Protein AF-A0ABD0AJ64-F1 (afdb_monomer)

Secondary structure (DSSP, 8-state):
--EETTTTEEPPP---S--S----EEE-TTSEEEEEEE-SSS-EEEEEEEEETTEEEEEEEEEESSTTEEEEEEETTTTEEEEEETTTTEEEEEE--SSS--

Nearest PDB structures (foldseek):
  3hfq-assembly2_B  TM=8.979E-01  e=1.238E-05  Lactiplantibacillus plantarum
  8qe8-assembly1_B  TM=5.304E-01  e=1.631E-02  Homo sapiens
  6rg2-assembly1_B  TM=4.668E-01  e=2.758E+00  Photorhabdus laumondii subsp. laumondii TTO1
  6rg2-assembly1_A  TM=4.717E-01  e=2.613E+00  Photorhabdus laumondii subsp. laumondii TTO1
  6t96-assembly1_A  TM=4.850E-01  e=2.911E+00  Photorhabdus laumondii subsp. laumondii TTO1

Radius of gyration: 14.69 Å; Cα contacts (8 Å, |Δi|>4): 209; chains: 1; bounding box: 36×24×42 Å

Structure (mmCIF, N/CA/C/O backbone):
data_AF-A0ABD0AJ64-F1
#
_entry.id   AF-A0ABD0AJ64-F1
#
loop_
_atom_site.group_PDB
_atom_site.id
_atom_site.type_symbol
_atom_site.label_atom_id
_atom_site.label_alt_id
_atom_site.label_comp_id
_atom_site.label_asym_id
_atom_site.label_entity_id
_atom_site.label_seq_id
_atom_site.pdbx_PDB_ins_code
_atom_site.Cartn_x
_atom_site.Cartn_y
_atom_site.Cartn_z
_atom_site.occupancy
_atom_site.B_iso_or_equiv
_atom_site.auth_seq_id
_atom_site.auth_comp_id
_atom_site.auth_asym_id
_atom_site.auth_atom_id
_atom_site.pdbx_PDB_model_num
ATOM 1 N N . MET A 1 1 ? 13.027 0.802 -12.021 1.00 86.06 1 MET A N 1
ATOM 2 C CA . MET A 1 1 ? 13.479 -0.486 -12.590 1.00 86.06 1 MET A CA 1
ATOM 3 C C . MET A 1 1 ? 12.458 -0.924 -13.614 1.00 86.06 1 MET A C 1
ATOM 5 O O . MET A 1 1 ? 11.270 -0.746 -13.392 1.00 86.06 1 MET A O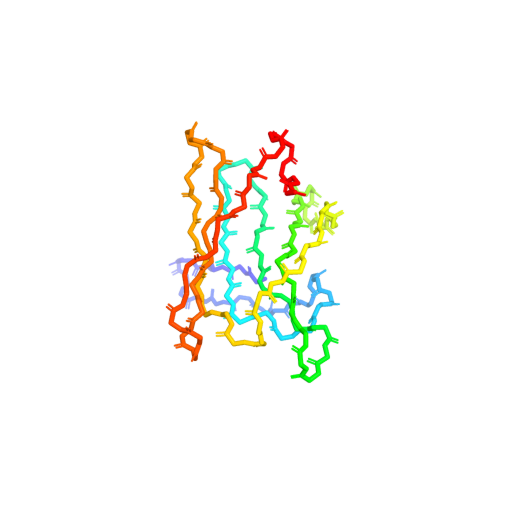 1
ATOM 9 N N . THR A 1 2 ? 12.923 -1.483 -14.714 1.00 91.19 2 THR A N 1
ATOM 10 C CA . THR A 1 2 ? 12.121 -2.030 -15.806 1.00 91.19 2 THR A CA 1
ATOM 11 C C . THR A 1 2 ? 12.593 -3.457 -16.069 1.00 91.19 2 THR A C 1
ATOM 13 O O . THR A 1 2 ? 13.782 -3.748 -15.921 1.00 91.19 2 THR A O 1
ATOM 16 N N . LEU A 1 3 ? 11.662 -4.347 -16.413 1.00 95.25 3 LEU A N 1
ATOM 17 C CA . LEU A 1 3 ? 11.953 -5.714 -16.834 1.00 95.25 3 LEU A CA 1
ATOM 18 C C . LEU A 1 3 ? 11.955 -5.766 -18.362 1.00 95.25 3 LEU A C 1
ATOM 20 O O . LEU A 1 3 ? 10.920 -5.554 -18.988 1.00 95.25 3 LEU A O 1
ATOM 24 N N . ASP A 1 4 ? 13.106 -6.074 -18.949 1.00 96.31 4 ASP A N 1
ATOM 25 C CA . ASP A 1 4 ? 13.196 -6.496 -20.343 1.00 96.31 4 ASP A CA 1
ATOM 26 C C . ASP A 1 4 ? 12.900 -7.997 -20.408 1.00 96.31 4 ASP A C 1
ATOM 28 O O . ASP A 1 4 ? 13.738 -8.832 -20.051 1.00 96.31 4 ASP A O 1
ATOM 32 N N . THR A 1 5 ? 11.687 -8.340 -20.838 1.00 97.69 5 THR A N 1
ATOM 33 C CA . THR A 1 5 ? 11.226 -9.730 -20.944 1.00 97.69 5 THR A CA 1
ATOM 34 C C . THR A 1 5 ? 11.866 -10.481 -22.107 1.00 97.69 5 THR A C 1
ATOM 36 O O . THR A 1 5 ? 11.914 -11.707 -22.070 1.00 97.69 5 THR A O 1
ATOM 39 N N . SER A 1 6 ? 12.391 -9.775 -23.112 1.00 97.81 6 SER A N 1
ATOM 40 C CA . SER A 1 6 ? 13.061 -10.394 -24.257 1.00 97.81 6 SER A CA 1
ATOM 41 C C . SER A 1 6 ? 14.477 -10.848 -23.902 1.00 97.81 6 SER A C 1
ATOM 43 O O . SER A 1 6 ? 14.895 -11.941 -24.277 1.00 97.81 6 SER A O 1
ATOM 45 N N . ALA A 1 7 ? 15.194 -10.033 -23.123 1.00 96.56 7 ALA A N 1
ATOM 46 C CA . ALA A 1 7 ? 16.554 -10.318 -22.676 1.00 96.56 7 ALA A CA 1
ATOM 47 C C . ALA A 1 7 ? 16.618 -10.983 -21.290 1.00 96.56 7 ALA A C 1
ATOM 49 O O . ALA A 1 7 ? 17.697 -11.406 -20.872 1.00 96.56 7 ALA A O 1
ATOM 50 N N . GLY A 1 8 ? 15.501 -11.042 -20.555 1.00 97.38 8 GLY A N 1
ATOM 51 C CA . GLY A 1 8 ? 15.447 -11.556 -19.184 1.00 97.38 8 GLY A CA 1
ATOM 52 C C . GLY A 1 8 ? 16.259 -10.710 -18.200 1.00 97.38 8 GLY A C 1
ATOM 53 O O . GLY A 1 8 ? 16.931 -11.254 -17.324 1.00 97.38 8 GLY A O 1
ATOM 54 N N . ARG A 1 9 ? 16.264 -9.381 -18.370 1.00 97.62 9 ARG A N 1
ATOM 55 C CA . ARG A 1 9 ? 17.126 -8.461 -17.608 1.00 97.62 9 ARG A CA 1
ATOM 56 C C . ARG A 1 9 ? 16.325 -7.401 -16.868 1.00 97.62 9 ARG A C 1
ATOM 58 O O . ARG A 1 9 ? 15.352 -6.862 -17.385 1.00 97.62 9 ARG A O 1
ATOM 65 N N . LEU A 1 10 ? 16.795 -7.065 -15.671 1.00 97.25 10 LEU A N 1
ATOM 66 C CA . LEU A 1 10 ? 16.308 -5.935 -14.887 1.00 97.25 10 LEU A CA 1
ATOM 67 C C . LEU A 1 10 ? 17.252 -4.745 -15.063 1.00 97.25 10 LEU A C 1
ATOM 69 O O . LEU A 1 10 ? 18.473 -4.903 -14.995 1.00 97.25 10 LEU A O 1
ATOM 73 N N . SER A 1 11 ? 16.697 -3.553 -15.277 1.00 95.50 11 SER A N 1
ATOM 74 C CA . SER A 1 11 ? 17.481 -2.316 -15.237 1.00 95.50 11 SER A CA 1
ATOM 75 C C . SER A 1 11 ? 17.818 -1.910 -13.793 1.00 95.50 11 SER A C 1
ATOM 77 O O . SER A 1 11 ? 17.145 -2.347 -12.855 1.00 95.50 11 SER A O 1
ATOM 79 N N . PRO A 1 12 ? 18.842 -1.065 -13.573 1.00 94.94 12 PRO A N 1
ATOM 80 C CA . PRO A 1 12 ? 19.148 -0.548 -12.244 1.00 94.94 12 PRO A CA 1
ATOM 81 C C . PRO A 1 12 ? 17.933 0.095 -11.555 1.00 94.94 12 PRO A C 1
ATOM 83 O O . PRO A 1 12 ? 17.077 0.728 -12.182 1.00 94.94 12 PRO A O 1
ATOM 86 N N . THR A 1 13 ? 17.855 -0.064 -10.236 1.00 91.81 13 THR A N 1
ATOM 87 C CA . THR A 1 13 ? 16.832 0.577 -9.405 1.00 91.81 13 THR A CA 1
ATOM 88 C C . THR A 1 13 ? 17.216 2.014 -9.068 1.00 91.81 13 THR A C 1
ATOM 90 O O . THR A 1 13 ? 18.392 2.330 -8.897 1.00 91.81 13 THR A O 1
ATOM 93 N N . ARG A 1 14 ? 16.205 2.864 -8.891 1.00 90.94 14 ARG A N 1
ATOM 94 C CA . ARG A 1 14 ? 16.320 4.230 -8.375 1.00 90.94 14 ARG A CA 1
ATOM 95 C C . ARG A 1 14 ? 15.332 4.397 -7.224 1.00 90.94 14 ARG A C 1
ATOM 97 O O . ARG A 1 14 ? 14.285 3.755 -7.217 1.00 90.94 14 ARG A O 1
ATOM 104 N N . LEU A 1 15 ? 15.682 5.245 -6.262 1.00 91.38 15 LEU A N 1
ATOM 105 C CA . LEU A 1 15 ? 14.769 5.668 -5.207 1.00 91.38 15 LEU A CA 1
ATOM 106 C C . LEU A 1 15 ? 13.724 6.635 -5.784 1.00 91.38 15 LEU A C 1
ATOM 108 O O . LEU A 1 15 ? 14.091 7.722 -6.223 1.00 91.38 15 LEU A O 1
ATOM 112 N N . GLU A 1 16 ? 12.450 6.239 -5.761 1.00 91.31 16 GLU A N 1
ATOM 113 C CA . GLU A 1 16 ? 11.327 7.092 -6.191 1.00 91.31 16 GLU A CA 1
ATOM 114 C C . GLU A 1 16 ? 10.621 7.758 -5.005 1.00 91.31 16 GLU A C 1
ATOM 116 O O . GLU A 1 16 ? 10.333 8.950 -5.042 1.00 91.31 16 GLU A O 1
ATOM 121 N N . ILE A 1 17 ? 10.391 7.004 -3.924 1.00 93.94 17 ILE A N 1
ATOM 122 C CA . ILE A 1 17 ? 9.695 7.487 -2.728 1.00 93.94 17 ILE A CA 1
ATOM 123 C C . ILE A 1 17 ? 10.600 7.281 -1.504 1.00 93.94 17 ILE A C 1
ATOM 125 O O . ILE A 1 17 ? 10.865 6.134 -1.134 1.00 93.94 17 ILE A O 1
ATOM 129 N N . PRO A 1 18 ? 11.085 8.352 -0.851 1.00 92.81 18 PRO A N 1
ATOM 130 C CA . PRO A 1 18 ? 11.945 8.244 0.323 1.00 92.81 18 PRO A CA 1
ATOM 131 C C . PRO A 1 18 ? 11.122 7.997 1.601 1.00 92.81 18 PRO A C 1
ATOM 133 O O . PRO A 1 18 ? 10.973 8.891 2.429 1.00 92.81 18 PRO A O 1
ATOM 136 N N . ILE A 1 19 ? 10.593 6.780 1.769 1.00 91.62 19 ILE A N 1
ATOM 137 C CA . ILE A 1 19 ? 9.889 6.348 2.992 1.00 91.62 19 ILE A CA 1
ATOM 138 C C . ILE A 1 19 ? 10.661 5.300 3.790 1.00 91.62 19 ILE A C 1
ATOM 140 O O . ILE A 1 19 ? 11.499 4.554 3.280 1.00 91.62 19 ILE A O 1
ATOM 144 N N . GLN A 1 20 ? 10.347 5.236 5.078 1.00 87.81 20 GLN A N 1
ATOM 145 C CA . GLN A 1 20 ? 10.951 4.317 6.030 1.00 87.81 20 GLN A CA 1
ATOM 146 C C . GLN A 1 20 ? 10.327 2.918 5.923 1.00 87.81 20 GLN A C 1
ATOM 148 O O . GLN A 1 20 ? 9.150 2.719 6.223 1.00 87.81 20 GLN A O 1
ATOM 153 N N . LYS A 1 21 ? 11.164 1.940 5.547 1.00 85.12 21 LYS A N 1
ATOM 154 C CA . LYS A 1 21 ? 10.881 0.492 5.571 1.00 85.12 21 LYS A CA 1
ATOM 155 C C . LYS A 1 21 ? 9.487 0.117 5.031 1.00 85.12 21 LYS A C 1
ATOM 157 O O . LYS A 1 21 ? 8.667 -0.372 5.806 1.00 85.12 21 LYS A O 1
ATOM 162 N N . PRO A 1 22 ? 9.216 0.287 3.726 1.00 84.44 22 PRO A N 1
ATOM 163 C CA . PRO A 1 22 ? 7.991 -0.230 3.129 1.00 84.44 22 PRO A CA 1
ATOM 164 C C . PRO A 1 22 ? 8.005 -1.763 3.127 1.00 84.44 22 PRO A C 1
ATOM 166 O O . PRO A 1 22 ? 8.701 -2.381 2.325 1.00 84.44 22 PRO A O 1
ATOM 169 N N . ILE A 1 23 ? 7.285 -2.376 4.073 1.00 83.12 23 ILE A N 1
ATOM 170 C CA . ILE A 1 23 ? 7.272 -3.840 4.270 1.00 83.12 23 ILE A CA 1
ATOM 171 C C . ILE A 1 23 ? 6.344 -4.524 3.261 1.00 83.12 23 ILE A C 1
ATOM 173 O O . ILE A 1 23 ? 6.637 -5.620 2.790 1.00 83.12 23 ILE A O 1
ATOM 177 N N . PHE A 1 24 ? 5.233 -3.872 2.920 1.00 91.25 24 PHE A N 1
ATOM 178 C CA . PHE A 1 24 ? 4.256 -4.377 1.967 1.00 91.25 24 PHE A CA 1
ATOM 179 C C . PHE A 1 24 ? 3.619 -3.218 1.212 1.00 91.25 24 PHE A C 1
ATOM 181 O O . PHE A 1 24 ? 3.431 -2.138 1.778 1.00 91.25 24 PHE A O 1
ATOM 188 N N . MET A 1 25 ? 3.271 -3.460 -0.048 1.00 93.56 25 MET A N 1
ATOM 189 C CA . MET A 1 25 ? 2.625 -2.477 -0.902 1.00 93.56 25 MET A CA 1
ATOM 190 C C . MET A 1 25 ? 1.649 -3.145 -1.869 1.00 93.56 25 MET A C 1
ATOM 192 O O . MET A 1 25 ? 1.833 -4.303 -2.241 1.00 93.56 25 MET A O 1
ATOM 196 N N . THR A 1 26 ? 0.624 -2.409 -2.276 1.00 95.44 26 THR A N 1
ATOM 197 C CA . THR A 1 26 ? -0.358 -2.840 -3.272 1.00 95.44 26 THR A CA 1
ATOM 198 C C . THR A 1 26 ? -0.805 -1.646 -4.113 1.00 95.44 26 THR A C 1
ATOM 200 O O . THR A 1 26 ? -0.749 -0.506 -3.652 1.00 95.44 26 THR A O 1
ATOM 203 N N . PHE A 1 27 ? -1.231 -1.905 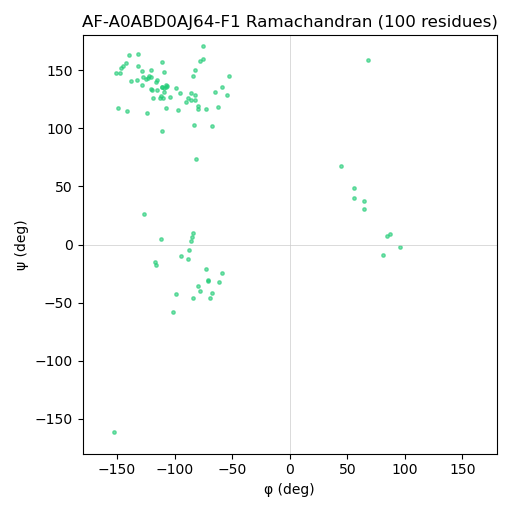-5.346 1.00 94.88 27 PHE A N 1
ATOM 204 C CA . PHE A 1 27 ? -1.749 -0.892 -6.260 1.00 94.88 27 PHE A CA 1
ATOM 205 C C . PHE A 1 27 ? -3.247 -1.097 -6.470 1.00 94.88 27 PHE A C 1
ATOM 207 O O . PHE A 1 27 ? -3.685 -2.223 -6.696 1.00 94.88 27 PHE A O 1
ATOM 214 N N . ALA A 1 28 ? -4.009 -0.007 -6.436 1.00 94.44 28 ALA A N 1
ATOM 215 C CA . ALA A 1 28 ? -5.352 0.027 -7.003 1.00 94.44 28 ALA A CA 1
ATOM 216 C C . ALA A 1 28 ? -5.283 0.163 -8.534 1.00 94.44 28 ALA A C 1
ATOM 218 O O . ALA A 1 28 ? -4.305 0.683 -9.082 1.00 94.44 28 ALA A O 1
ATOM 219 N N . ASN A 1 29 ? -6.349 -0.233 -9.232 1.00 91.62 29 ASN A N 1
ATOM 220 C CA . ASN A 1 29 ? -6.446 -0.159 -10.695 1.00 91.62 29 ASN A CA 1
ATOM 221 C C . ASN A 1 29 ? -6.278 1.263 -11.255 1.00 91.62 29 ASN A C 1
ATOM 223 O O . ASN A 1 29 ? -5.879 1.434 -12.405 1.00 91.62 29 ASN A O 1
ATOM 227 N N . ASN A 1 30 ? -6.565 2.291 -10.453 1.00 89.44 30 ASN A N 1
ATOM 228 C CA . ASN A 1 30 ? -6.396 3.699 -10.819 1.00 89.44 30 ASN A CA 1
ATOM 229 C C . ASN A 1 30 ? -4.961 4.233 -10.607 1.00 89.44 30 ASN A C 1
ATOM 231 O O . ASN A 1 30 ? -4.748 5.441 -10.696 1.00 89.44 30 ASN A O 1
ATOM 235 N N . GLY A 1 31 ? -3.987 3.360 -10.323 1.00 91.88 31 GLY A N 1
ATOM 236 C CA . GLY A 1 31 ? -2.571 3.721 -10.185 1.00 91.88 31 GLY A CA 1
ATOM 237 C C . GLY A 1 31 ? -2.170 4.233 -8.800 1.00 91.88 31 GLY A C 1
A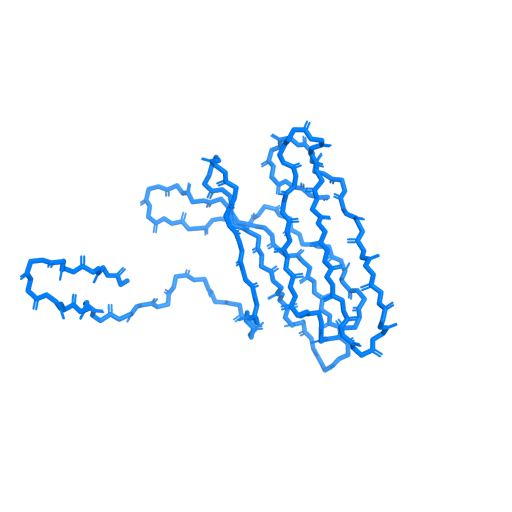TOM 238 O O . GLY A 1 31 ? -1.040 4.686 -8.615 1.00 91.88 31 GLY A O 1
ATOM 239 N N . ILE A 1 32 ? -3.066 4.162 -7.814 1.00 96.44 32 ILE A N 1
ATOM 240 C CA . ILE A 1 32 ? -2.772 4.586 -6.443 1.00 96.44 32 ILE A CA 1
ATOM 241 C C . ILE A 1 32 ? -2.036 3.466 -5.710 1.00 96.44 32 ILE A C 1
ATOM 243 O O . ILE A 1 32 ? -2.513 2.335 -5.620 1.00 96.44 32 ILE A O 1
ATOM 247 N N . LEU A 1 33 ? -0.862 3.800 -5.182 1.00 96.88 33 LEU A N 1
ATOM 248 C CA . LEU A 1 33 ? -0.028 2.935 -4.362 1.00 96.88 33 LEU A CA 1
ATOM 249 C C . LEU A 1 33 ? -0.430 3.083 -2.898 1.00 96.88 33 LEU A C 1
ATOM 251 O O . LEU A 1 33 ? -0.358 4.182 -2.357 1.00 96.88 33 LEU A O 1
ATOM 255 N N . TYR A 1 34 ? -0.744 1.977 -2.238 1.00 96.94 34 TYR A N 1
ATOM 256 C CA . TYR A 1 34 ? -0.885 1.904 -0.787 1.00 96.94 34 TYR A CA 1
ATOM 257 C C . TYR A 1 34 ? 0.277 1.106 -0.216 1.00 96.94 34 TYR A C 1
ATOM 259 O O . TYR A 1 34 ? 0.588 0.015 -0.694 1.00 96.94 34 TYR A O 1
ATOM 267 N N . THR A 1 35 ? 0.923 1.635 0.816 1.00 95.69 35 THR A N 1
ATOM 268 C CA . THR A 1 35 ? 2.062 0.985 1.466 1.00 95.69 35 THR A CA 1
ATOM 269 C C . THR A 1 35 ? 2.018 1.191 2.967 1.00 95.69 35 THR A C 1
ATOM 271 O O . THR A 1 35 ? 1.443 2.149 3.477 1.00 95.69 35 THR A O 1
ATOM 274 N N . ILE A 1 36 ? 2.675 0.285 3.677 1.00 93.06 36 ILE A N 1
ATOM 275 C CA . ILE A 1 36 ? 2.935 0.423 5.105 1.00 93.06 36 ILE A CA 1
ATOM 276 C C . ILE A 1 36 ? 4.218 1.235 5.260 1.00 93.06 36 ILE A C 1
ATOM 278 O O . ILE A 1 36 ? 5.221 0.923 4.624 1.00 93.06 36 ILE A O 1
ATOM 282 N N . GLU A 1 37 ? 4.197 2.265 6.092 1.00 92.06 37 GLU A N 1
ATOM 283 C CA . GLU A 1 37 ? 5.344 3.110 6.406 1.00 92.06 37 GLU A CA 1
ATOM 284 C C . GLU A 1 37 ? 5.642 3.017 7.899 1.00 92.06 37 GLU A C 1
ATOM 286 O O . GLU A 1 37 ? 4.772 3.254 8.736 1.00 92.06 37 GLU A O 1
ATOM 291 N N . LYS A 1 38 ? 6.882 2.678 8.252 1.00 89.44 38 LYS A N 1
ATOM 292 C CA . LYS A 1 38 ? 7.318 2.719 9.648 1.00 89.44 38 LYS A CA 1
ATOM 293 C C . LYS A 1 38 ? 7.649 4.164 10.018 1.00 89.44 38 LYS A C 1
ATOM 295 O O . LYS A 1 38 ? 8.553 4.735 9.428 1.00 89.44 38 LYS A O 1
ATOM 300 N N . LEU A 1 39 ? 6.961 4.751 10.993 1.00 87.44 39 LEU A N 1
ATOM 301 C CA . LEU A 1 39 ? 7.212 6.139 11.399 1.00 87.44 39 LEU A CA 1
ATOM 302 C C . LEU A 1 39 ? 8.369 6.224 12.401 1.00 87.44 39 LEU A C 1
ATOM 304 O O . LEU A 1 39 ? 9.286 7.025 12.237 1.00 87.44 39 LEU A O 1
ATOM 308 N N . ASP A 1 40 ? 8.358 5.348 13.404 1.00 88.31 40 ASP A N 1
ATOM 309 C CA . ASP A 1 40 ? 9.415 5.201 14.406 1.00 88.31 40 ASP A CA 1
ATOM 310 C C . ASP A 1 40 ? 9.438 3.758 14.946 1.00 88.31 40 ASP A C 1
ATOM 312 O O . ASP A 1 40 ? 8.963 2.845 14.275 1.00 88.31 40 ASP A O 1
ATOM 316 N N . GLN A 1 41 ? 10.046 3.500 16.109 1.00 84.44 41 GLN A N 1
ATOM 317 C CA . GLN A 1 41 ? 10.151 2.148 16.669 1.00 84.44 41 GLN A CA 1
ATOM 318 C C . GLN A 1 41 ? 8.797 1.492 16.975 1.00 84.44 41 GLN A C 1
ATOM 320 O O . GLN A 1 41 ? 8.690 0.278 16.759 1.00 84.44 41 GLN A O 1
ATOM 325 N N 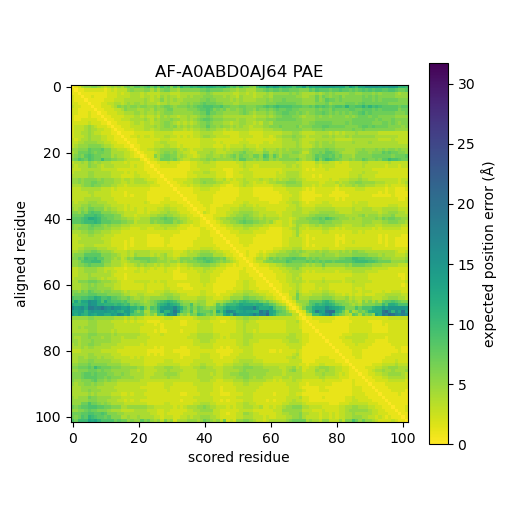. ASP A 1 42 ? 7.795 2.285 17.359 1.00 85.06 42 ASP A N 1
ATOM 326 C CA . ASP A 1 42 ? 6.516 1.842 17.920 1.00 85.06 42 ASP A CA 1
ATOM 327 C C . ASP A 1 42 ? 5.305 2.220 17.050 1.00 85.06 42 ASP A C 1
ATOM 329 O O . ASP A 1 42 ? 4.244 1.601 17.167 1.00 85.06 42 ASP A O 1
ATOM 333 N N . HIS A 1 43 ? 5.477 3.137 16.093 1.00 86.25 43 HIS A N 1
ATOM 334 C CA . HIS A 1 43 ? 4.406 3.605 15.216 1.00 86.25 43 HIS A CA 1
ATOM 335 C C . HIS A 1 43 ? 4.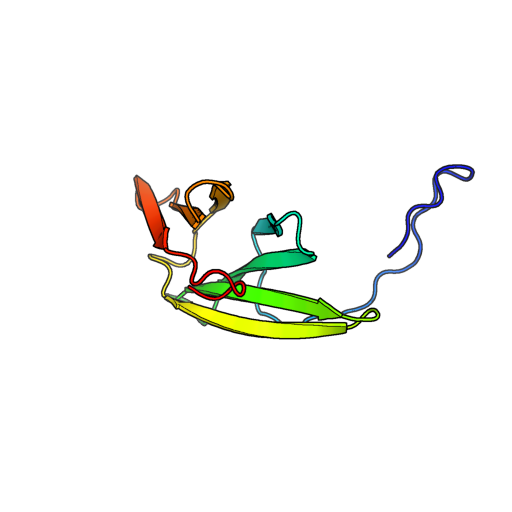621 3.252 13.740 1.00 86.25 43 HIS A C 1
ATOM 337 O O . HIS A 1 43 ? 5.725 3.330 13.190 1.00 86.25 43 HIS A O 1
ATOM 343 N N . ALA A 1 44 ? 3.523 2.903 13.072 1.00 91.06 44 ALA A N 1
ATOM 344 C CA . ALA A 1 44 ? 3.442 2.773 11.625 1.00 91.06 44 ALA A CA 1
ATOM 345 C C . ALA A 1 44 ? 2.213 3.512 11.094 1.00 91.06 44 ALA A C 1
ATOM 347 O O . ALA A 1 44 ? 1.291 3.849 11.841 1.00 91.06 44 ALA A O 1
ATOM 348 N N . ALA A 1 45 ? 2.211 3.745 9.790 1.00 93.25 45 ALA A N 1
ATOM 349 C CA . ALA A 1 45 ? 1.094 4.300 9.057 1.00 93.25 45 ALA A CA 1
ATOM 350 C C . ALA A 1 45 ? 0.806 3.476 7.806 1.00 93.25 45 ALA A C 1
ATOM 352 O O . ALA A 1 45 ? 1.697 2.838 7.243 1.00 93.25 45 ALA A O 1
ATOM 353 N N . ILE A 1 46 ? -0.443 3.518 7.360 1.00 95.25 46 ILE A N 1
ATOM 354 C CA . ILE A 1 46 ? -0.770 3.222 5.974 1.00 95.25 46 ILE A CA 1
ATOM 355 C C . ILE A 1 46 ? -0.702 4.544 5.225 1.00 95.25 46 ILE A C 1
ATOM 357 O O . ILE A 1 46 ? -1.386 5.500 5.589 1.00 95.25 46 ILE A O 1
ATOM 361 N N . THR A 1 47 ? 0.134 4.600 4.199 1.00 96.25 47 THR A N 1
ATOM 362 C CA . THR A 1 47 ? 0.373 5.802 3.404 1.00 96.25 47 THR A CA 1
ATOM 363 C C . THR A 1 47 ? 0.020 5.510 1.952 1.00 96.25 47 THR A C 1
ATOM 365 O O . THR A 1 47 ? 0.420 4.473 1.415 1.00 96.25 47 THR A O 1
ATOM 368 N N . SER A 1 48 ? -0.719 6.419 1.315 1.00 97.56 48 SER A N 1
ATOM 369 C CA . SER A 1 48 ? -1.069 6.319 -0.100 1.00 97.56 48 SER A CA 1
ATOM 370 C C . SER A 1 48 ? -0.335 7.351 -0.954 1.00 97.56 48 SER A C 1
ATOM 372 O O . SER A 1 48 ? -0.007 8.455 -0.506 1.00 97.56 48 SER A O 1
ATOM 374 N N . PHE A 1 49 ? -0.058 6.981 -2.201 1.00 97.56 49 PHE A N 1
ATOM 375 C CA . PHE A 1 49 ? 0.618 7.815 -3.186 1.00 97.56 49 PHE A CA 1
ATOM 376 C C . PHE A 1 49 ? -0.055 7.685 -4.549 1.00 97.56 49 PHE A C 1
ATOM 378 O O . PHE A 1 49 ? -0.404 6.583 -4.966 1.00 97.56 49 PHE A O 1
ATOM 385 N N . LYS A 1 50 ? -0.180 8.795 -5.273 1.00 96.44 50 LYS A N 1
ATOM 386 C CA . LYS A 1 50 ? -0.627 8.810 -6.666 1.00 96.44 50 LYS A CA 1
ATOM 387 C C . LYS A 1 50 ? 0.572 8.808 -7.598 1.00 96.44 50 LYS A C 1
ATOM 389 O O . LYS A 1 50 ? 1.463 9.636 -7.413 1.00 96.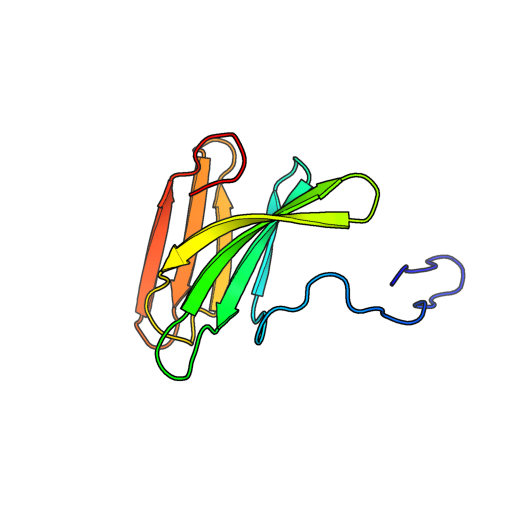44 50 LYS A O 1
ATOM 394 N N . GLU A 1 51 ? 0.578 7.917 -8.579 1.00 92.38 51 GLU A N 1
ATOM 395 C CA . GLU A 1 51 ? 1.528 7.960 -9.690 1.00 92.38 51 GLU A CA 1
ATOM 396 C C . GLU A 1 51 ? 0.994 8.883 -10.793 1.00 92.38 51 GLU A C 1
ATOM 398 O O . GLU A 1 51 ? -0.131 8.714 -11.261 1.00 92.38 51 GLU A O 1
ATOM 403 N N . GLU A 1 52 ? 1.786 9.881 -11.181 1.00 89.44 52 GLU A N 1
ATOM 404 C CA . GLU A 1 52 ? 1.512 10.749 -12.325 1.00 89.44 52 GLU A CA 1
ATOM 405 C C . GLU A 1 52 ? 2.818 11.050 -13.073 1.00 89.44 52 GLU A C 1
ATOM 407 O O . GLU A 1 52 ? 3.721 11.708 -12.552 1.00 89.44 52 GLU A O 1
ATOM 412 N N . GLY A 1 53 ? 2.922 10.583 -14.320 1.00 85.75 53 GLY A N 1
ATOM 413 C CA . GLY A 1 53 ? 4.029 10.940 -15.212 1.00 85.75 53 GLY A CA 1
ATOM 414 C C . GLY A 1 53 ? 5.407 10.457 -14.744 1.00 85.75 53 GLY A C 1
ATOM 415 O O . GLY A 1 53 ? 6.408 11.111 -15.027 1.00 85.75 53 GLY A O 1
ATOM 416 N N . GLY A 1 54 ? 5.473 9.334 -14.028 1.00 83.62 54 GLY A N 1
ATOM 417 C CA . GLY A 1 54 ? 6.697 8.767 -13.464 1.00 83.62 54 GLY A CA 1
ATOM 418 C C . GLY A 1 54 ? 7.062 9.304 -12.080 1.00 83.62 54 GLY A C 1
ATOM 419 O O . GLY A 1 54 ? 8.156 9.019 -11.593 1.00 83.62 54 GLY A O 1
ATOM 420 N N . HIS A 1 55 ? 6.178 10.074 -11.442 1.00 89.56 55 HIS A N 1
ATOM 421 C CA . HIS A 1 55 ? 6.397 10.650 -10.119 1.00 89.56 55 HIS A CA 1
ATOM 422 C C . HIS A 1 55 ? 5.278 10.276 -9.152 1.00 89.56 55 HIS A C 1
ATOM 424 O O . HIS A 1 55 ? 4.108 10.232 -9.519 1.00 89.56 55 HIS A O 1
ATOM 430 N N . PHE A 1 56 ? 5.647 10.038 -7.894 1.00 94.62 56 PHE A N 1
ATOM 431 C CA . PHE A 1 56 ? 4.703 9.706 -6.835 1.00 94.62 56 PHE A CA 1
ATOM 432 C C . PHE A 1 56 ? 4.471 10.898 -5.912 1.00 94.62 56 PHE A C 1
ATOM 434 O O . PHE A 1 56 ? 5.414 11.439 -5.333 1.00 94.62 56 PHE A O 1
ATOM 441 N N . THR A 1 57 ? 3.204 11.253 -5.719 1.00 95.50 57 THR A N 1
ATOM 442 C CA . THR A 1 57 ? 2.779 12.302 -4.785 1.00 95.50 57 THR A CA 1
ATOM 443 C C . THR A 1 57 ? 2.007 11.675 -3.632 1.00 95.50 57 THR A C 1
ATOM 445 O O . THR A 1 57 ? 1.070 10.916 -3.865 1.00 95.50 57 THR A O 1
ATOM 448 N N . ARG A 1 58 ? 2.392 11.965 -2.382 1.00 96.94 58 ARG A N 1
ATOM 449 C CA . ARG A 1 58 ? 1.683 11.463 -1.190 1.00 96.94 58 ARG A CA 1
ATOM 450 C C . ARG A 1 58 ? 0.268 12.048 -1.136 1.00 96.94 58 ARG A C 1
ATOM 452 O O . ARG A 1 58 ? 0.120 13.260 -1.252 1.00 96.94 58 ARG A O 1
ATOM 459 N N . LEU A 1 59 ? -0.736 11.197 -0.924 1.00 97.12 59 LEU A N 1
ATOM 460 C CA . LEU A 1 59 ? -2.144 11.589 -0.802 1.00 97.12 59 LEU A CA 1
ATOM 461 C C . LEU A 1 59 ? -2.594 11.621 0.661 1.00 97.12 59 LEU A C 1
ATOM 463 O O . LEU A 1 59 ? -3.001 12.668 1.156 1.00 97.12 59 LEU A O 1
ATOM 467 N N . SER A 1 60 ? -2.479 10.497 1.369 1.00 96.50 60 SER A N 1
ATOM 468 C CA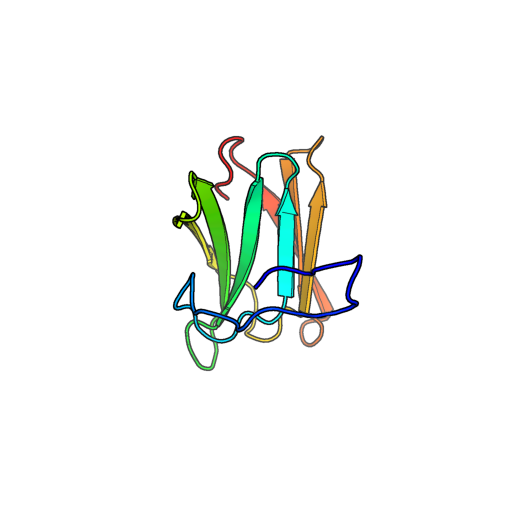 . SER A 1 60 ? -2.840 10.397 2.785 1.00 96.50 60 SER A CA 1
ATOM 469 C C . SER A 1 60 ? -1.845 9.544 3.572 1.00 96.50 60 SER A C 1
ATOM 471 O O . SER A 1 60 ? -1.025 8.816 3.009 1.00 96.50 60 SER A O 1
ATOM 473 N N . SER A 1 61 ? -1.890 9.673 4.898 1.00 95.62 61 SER A N 1
ATOM 474 C CA . SER A 1 61 ? -1.154 8.826 5.835 1.00 95.62 61 SER A CA 1
ATOM 475 C C . SER A 1 61 ? -1.961 8.710 7.122 1.00 95.62 61 SER A C 1
ATOM 477 O O . SER A 1 61 ? -2.236 9.717 7.775 1.00 95.62 61 SER A O 1
ATOM 479 N N . VAL A 1 62 ? -2.378 7.494 7.462 1.00 95.19 62 VAL A N 1
ATOM 480 C CA . VAL A 1 62 ? -3.218 7.207 8.632 1.00 95.19 62 VAL A CA 1
ATOM 481 C C . VAL A 1 62 ? -2.520 6.207 9.533 1.00 95.19 62 VAL A C 1
ATOM 483 O O . VAL A 1 62 ? -1.825 5.311 9.057 1.00 95.19 62 VAL A O 1
ATOM 486 N N . SER A 1 63 ? -2.692 6.345 10.846 1.00 92.06 63 SER A N 1
ATOM 487 C CA . SER A 1 63 ? -2.040 5.453 11.805 1.00 92.06 63 SER A CA 1
ATOM 488 C C . SER A 1 63 ? -2.443 3.992 11.574 1.00 92.06 63 SER A C 1
ATOM 490 O O . SER A 1 63 ? -3.616 3.666 11.372 1.00 92.06 63 SER A O 1
ATOM 492 N N . ALA A 1 64 ? -1.451 3.106 11.608 1.00 89.50 64 ALA A N 1
ATOM 493 C CA . ALA A 1 64 ? -1.628 1.666 11.567 1.00 89.50 64 ALA A CA 1
ATOM 494 C C . ALA A 1 64 ? -1.333 1.073 12.955 1.00 89.50 64 ALA A C 1
ATOM 496 O O . ALA A 1 64 ? -0.339 1.455 13.582 1.00 89.50 64 ALA A O 1
ATOM 497 N N . PRO A 1 65 ? -2.149 0.123 13.445 1.00 83.12 65 PRO A N 1
ATOM 498 C CA . PRO A 1 65 ? -1.861 -0.563 14.697 1.00 83.12 65 PRO A CA 1
ATOM 499 C C . PRO A 1 65 ? -0.550 -1.351 14.608 1.00 83.12 65 PRO A C 1
ATOM 501 O O . PRO A 1 65 ? -0.438 -2.288 13.816 1.00 83.12 65 PRO A O 1
ATOM 504 N N . GLY A 1 66 ? 0.424 -0.987 15.444 1.00 78.19 66 GLY A N 1
ATOM 505 C CA . GLY A 1 66 ? 1.713 -1.667 15.578 1.00 78.19 66 GLY A CA 1
ATOM 506 C C . GLY A 1 66 ? 2.645 -1.546 14.362 1.00 78.19 66 GLY A C 1
ATOM 507 O O . GLY A 1 66 ? 2.237 -1.320 13.225 1.00 78.19 66 GLY A O 1
ATOM 508 N N . THR A 1 67 ? 3.945 -1.759 14.582 1.00 75.00 67 THR A N 1
ATOM 509 C CA . THR A 1 67 ? 4.984 -1.567 13.544 1.00 75.00 67 THR A CA 1
ATOM 510 C C . THR A 1 67 ? 5.214 -2.750 12.611 1.00 75.00 67 THR A C 1
ATOM 512 O O . THR A 1 67 ? 6.139 -2.738 11.801 1.00 75.00 67 THR A O 1
ATOM 515 N N . THR A 1 68 ? 4.386 -3.782 12.731 1.00 70.81 68 THR A N 1
ATOM 516 C CA . THR A 1 68 ? 4.557 -5.091 12.079 1.00 70.81 68 THR A CA 1
ATOM 517 C C . THR A 1 68 ? 3.322 -5.513 11.295 1.00 70.81 68 THR A C 1
ATOM 519 O O . THR A 1 68 ? 3.075 -6.699 11.071 1.00 70.81 68 THR A O 1
ATOM 522 N N . THR A 1 69 ? 2.549 -4.523 10.842 1.00 67.38 69 THR A N 1
ATOM 523 C CA . THR A 1 69 ? 1.556 -4.740 9.791 1.00 67.38 69 THR A CA 1
ATOM 524 C C . THR A 1 69 ? 2.271 -5.363 8.590 1.00 67.38 69 THR A C 1
ATOM 526 O O . THR A 1 69 ? 3.328 -4.887 8.173 1.00 67.38 69 THR A O 1
ATOM 529 N N . ALA A 1 70 ? 1.739 -6.475 8.090 1.00 77.94 70 ALA A N 1
ATOM 530 C CA . ALA A 1 70 ? 2.465 -7.378 7.199 1.00 77.94 70 ALA A CA 1
ATOM 531 C C . ALA A 1 70 ? 1.850 -7.473 5.800 1.00 77.94 70 ALA A C 1
ATOM 533 O O . ALA A 1 70 ? 2.515 -7.939 4.879 1.00 77.94 70 ALA A O 1
ATOM 534 N N . TYR A 1 71 ? 0.591 -7.063 5.637 1.00 92.31 71 TYR A N 1
ATOM 535 C CA . TYR A 1 71 ? -0.140 -7.252 4.390 1.00 92.31 71 TYR A CA 1
ATOM 536 C C . TYR A 1 71 ? -1.192 -6.167 4.177 1.00 92.31 71 TYR A C 1
ATOM 538 O O . TYR A 1 71 ? -1.789 -5.693 5.147 1.00 92.31 71 TYR A O 1
ATOM 546 N N . LEU A 1 72 ? -1.430 -5.824 2.909 1.00 95.06 72 LEU A N 1
ATOM 547 C CA . LEU A 1 72 ? -2.501 -4.933 2.469 1.00 95.06 72 LEU A CA 1
ATOM 548 C C . LEU A 1 72 ? -3.324 -5.596 1.360 1.00 95.06 72 LEU A C 1
ATOM 550 O O . LEU A 1 72 ? -2.760 -6.185 0.440 1.00 95.06 72 LEU A O 1
ATOM 554 N N . ALA A 1 73 ? -4.647 -5.461 1.431 1.00 95.81 73 ALA A N 1
ATOM 555 C CA . ALA A 1 73 ? -5.583 -5.883 0.389 1.00 95.81 73 ALA A CA 1
ATOM 556 C C . ALA A 1 73 ? -6.596 -4.773 0.113 1.00 95.81 73 ALA A C 1
ATOM 558 O O . ALA A 1 73 ? -7.058 -4.128 1.051 1.00 95.81 73 ALA A O 1
ATOM 559 N N . ILE A 1 74 ? -6.960 -4.574 -1.152 1.00 96.94 74 ILE A N 1
ATOM 560 C CA . ILE A 1 74 ? -7.932 -3.557 -1.566 1.00 96.94 74 ILE A CA 1
ATOM 561 C C . ILE A 1 74 ? -9.203 -4.253 -2.051 1.00 96.94 74 ILE A C 1
ATOM 563 O O . ILE A 1 74 ? -9.136 -5.214 -2.817 1.00 96.94 74 ILE A O 1
ATOM 567 N N . ASP A 1 75 ? -10.349 -3.736 -1.627 1.00 96.81 75 ASP A N 1
ATOM 568 C CA . ASP A 1 75 ? -11.649 -3.981 -2.237 1.00 96.81 75 ASP A CA 1
ATOM 569 C C . ASP A 1 75 ? -12.115 -2.679 -2.893 1.00 96.81 75 ASP A C 1
ATOM 571 O O . ASP A 1 75 ? -12.612 -1.761 -2.236 1.00 96.81 75 ASP A O 1
ATOM 575 N N . GLU A 1 76 ? -11.893 -2.577 -4.202 1.00 94.19 76 GLU A N 1
ATOM 576 C CA . GLU A 1 76 ? -12.197 -1.361 -4.957 1.00 94.19 76 GLU A CA 1
ATOM 577 C C . GLU A 1 76 ? -13.701 -1.131 -5.116 1.00 94.19 76 GLU A C 1
ATOM 579 O O . GLU A 1 76 ? -14.141 0.014 -5.145 1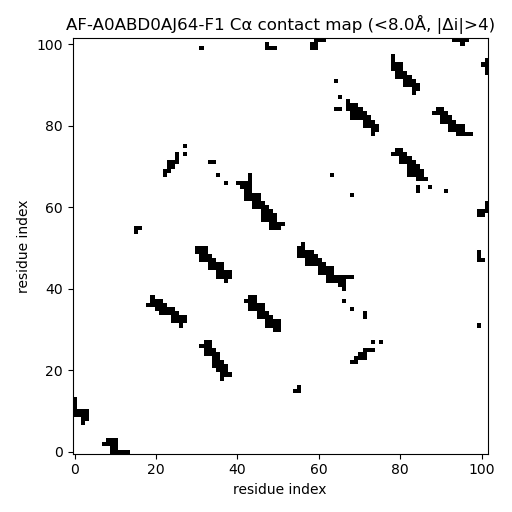.00 94.19 76 GLU A O 1
ATOM 584 N N . GLU A 1 77 ? -14.513 -2.185 -5.183 1.00 95.56 77 GLU A N 1
ATOM 585 C CA . GLU A 1 77 ? -15.965 -2.035 -5.321 1.00 95.56 77 GLU A CA 1
ATOM 586 C C . GLU A 1 77 ? -16.560 -1.419 -4.052 1.00 95.56 77 GLU A C 1
ATOM 588 O O . GLU A 1 77 ? -17.391 -0.513 -4.119 1.00 95.56 77 GLU A O 1
ATOM 593 N N . ARG A 1 78 ? -16.091 -1.870 -2.883 1.00 97.19 78 ARG A N 1
ATOM 594 C CA . ARG A 1 78 ? -16.551 -1.372 -1.579 1.00 97.19 78 ARG A CA 1
ATOM 595 C C . ARG A 1 78 ? -15.782 -0.148 -1.090 1.00 97.19 78 ARG A C 1
ATOM 597 O O . ARG A 1 78 ? -16.151 0.415 -0.061 1.00 97.19 78 ARG A O 1
ATOM 604 N N . GLN A 1 79 ? -14.741 0.270 -1.813 1.00 96.75 79 GLN A N 1
ATOM 605 C CA . GLN A 1 79 ? -13.837 1.349 -1.413 1.00 96.75 79 GLN A CA 1
ATOM 606 C C . GLN A 1 79 ? -13.220 1.087 -0.031 1.00 96.75 79 GLN A C 1
ATOM 608 O O . GLN A 1 79 ? -13.223 1.953 0.838 1.00 96.75 79 GLN A O 1
ATOM 613 N N . LEU A 1 80 ? -12.698 -0.122 0.183 1.00 97.50 80 LEU A N 1
ATOM 614 C CA . LEU A 1 80 ? -12.071 -0.522 1.442 1.00 97.50 80 LEU A CA 1
ATOM 615 C C . LEU A 1 80 ? -10.621 -0.940 1.227 1.00 97.50 80 LEU A C 1
ATOM 617 O O . LEU A 1 80 ? -10.279 -1.603 0.248 1.00 97.50 80 LEU A O 1
ATOM 621 N N . LEU A 1 81 ? -9.779 -0.610 2.199 1.00 97.19 81 LEU A N 1
ATOM 622 C CA . LEU A 1 81 ? -8.443 -1.168 2.339 1.00 97.19 81 LEU A CA 1
ATOM 623 C C . LEU A 1 81 ? -8.376 -1.966 3.639 1.00 97.19 81 LEU A C 1
ATOM 625 O O . LEU A 1 81 ? -8.786 -1.493 4.698 1.00 97.19 81 LEU A O 1
ATOM 629 N N . PHE A 1 82 ? -7.829 -3.170 3.567 1.00 96.25 82 PHE A N 1
ATOM 630 C CA . PHE A 1 82 ? -7.604 -4.036 4.715 1.00 96.25 82 PHE A CA 1
ATOM 631 C C . PHE A 1 82 ? -6.116 -4.133 5.005 1.00 96.25 82 PHE A C 1
ATOM 633 O O . PHE A 1 82 ? -5.323 -4.371 4.093 1.00 96.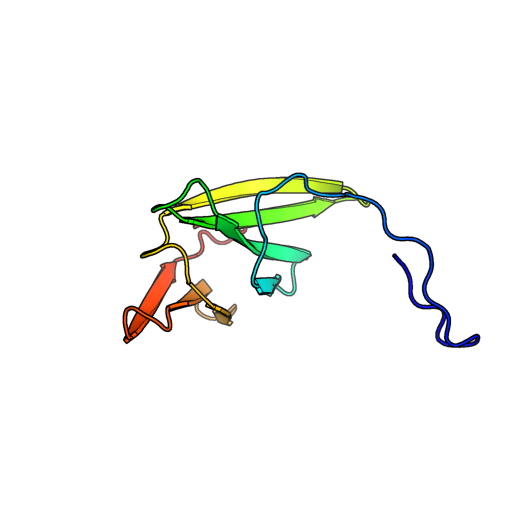25 82 PHE A O 1
ATOM 640 N N . SER A 1 83 ? -5.743 -4.017 6.276 1.00 94.62 83 SER A N 1
ATOM 641 C CA . SER A 1 83 ? -4.400 -4.339 6.749 1.00 94.62 83 SER A CA 1
ATOM 642 C C . SER A 1 83 ? -4.436 -5.513 7.718 1.00 94.62 83 SER A C 1
ATOM 644 O O . SER A 1 83 ? -5.337 -5.611 8.551 1.00 94.62 83 SER A O 1
ATOM 646 N N . ALA A 1 84 ? -3.459 -6.412 7.613 1.00 92.38 84 ALA A N 1
ATOM 647 C CA . ALA A 1 84 ? -3.289 -7.511 8.558 1.00 92.38 84 ALA A CA 1
ATOM 648 C C . ALA A 1 84 ? -2.030 -7.288 9.399 1.00 92.38 84 ALA A C 1
ATOM 650 O O . ALA A 1 84 ? -0.933 -7.119 8.855 1.00 92.38 84 ALA A O 1
ATOM 651 N N . ASN A 1 85 ? -2.176 -7.320 10.724 1.00 89.69 85 ASN A N 1
ATOM 652 C CA . ASN A 1 85 ? -1.056 -7.275 11.657 1.00 89.69 85 ASN A CA 1
ATOM 653 C C . ASN A 1 85 ? -0.848 -8.650 12.301 1.00 89.69 85 ASN A C 1
ATOM 655 O O . ASN A 1 85 ? -1.710 -9.155 13.023 1.00 89.69 85 ASN A O 1
ATOM 659 N N . TYR A 1 86 ? 0.324 -9.240 12.052 1.00 84.75 86 TYR A N 1
ATOM 660 C CA . TYR A 1 86 ? 0.645 -10.587 12.516 1.00 84.75 86 TYR A CA 1
ATOM 661 C C . TYR A 1 86 ? 0.819 -10.666 14.040 1.00 84.75 86 TYR A C 1
ATOM 663 O O . TYR A 1 86 ? 0.256 -11.551 14.677 1.00 84.75 86 TYR A O 1
ATOM 671 N N . HIS A 1 87 ? 1.564 -9.741 14.653 1.00 86.50 87 HIS A N 1
ATOM 672 C CA . HIS A 1 87 ? 1.834 -9.793 16.096 1.00 86.50 87 HIS A CA 1
ATOM 673 C C . HIS A 1 87 ? 0.610 -9.462 16.946 1.00 86.50 87 HIS A C 1
ATOM 675 O O . HIS A 1 87 ? 0.472 -9.985 18.048 1.00 86.50 87 HIS A O 1
ATOM 681 N N . MET A 1 88 ? -0.281 -8.614 16.436 1.00 87.69 88 MET A N 1
ATOM 682 C CA . MET A 1 88 ? -1.501 -8.225 17.139 1.00 87.69 88 MET A CA 1
ATOM 683 C C . MET A 1 88 ? -2.676 -9.165 16.853 1.00 87.69 88 MET A C 1
ATOM 685 O O . MET A 1 88 ? -3.671 -9.102 17.566 1.00 87.69 88 MET A O 1
ATOM 689 N N . SER A 1 89 ? -2.570 -10.046 15.849 1.00 90.88 89 SER A N 1
ATOM 690 C CA . SER A 1 89 ? -3.673 -10.906 15.393 1.00 90.88 89 SER A CA 1
ATOM 691 C C . SER A 1 89 ? -4.925 -10.107 15.004 1.00 90.88 89 SER A C 1
ATOM 693 O O . SER A 1 89 ? -6.049 -10.499 15.315 1.00 90.88 89 SER A O 1
ATOM 695 N N . THR A 1 90 ? -4.737 -8.965 14.334 1.00 90.94 90 THR A N 1
ATOM 696 C CA . THR A 1 90 ? -5.826 -8.059 13.943 1.00 90.94 90 THR A CA 1
ATOM 697 C C . THR A 1 90 ? -5.905 -7.859 12.435 1.00 90.94 90 THR A C 1
ATOM 699 O O . THR A 1 90 ? -4.898 -7.885 11.722 1.00 90.94 90 THR A O 1
ATOM 702 N N . VAL A 1 91 ? -7.129 -7.604 11.965 1.00 93.94 91 VAL A N 1
ATOM 703 C CA . VAL A 1 91 ? -7.404 -7.013 10.653 1.00 93.94 91 VAL A CA 1
ATOM 704 C C . VAL A 1 91 ? -7.997 -5.629 10.885 1.00 93.94 91 VAL A C 1
ATOM 706 O O . VAL A 1 91 ? -8.978 -5.496 11.615 1.00 93.94 91 VAL A O 1
ATOM 709 N N . THR A 1 92 ? -7.404 -4.607 10.277 1.00 94.75 92 THR A N 1
ATOM 710 C CA . THR A 1 92 ? -7.909 -3.229 10.330 1.00 94.75 92 THR A CA 1
ATOM 711 C C . THR A 1 92 ? -8.512 -2.877 8.983 1.00 94.75 92 THR A C 1
ATOM 713 O O . THR A 1 92 ? -7.935 -3.199 7.948 1.00 94.75 92 THR A O 1
ATOM 716 N N . THR A 1 93 ? -9.676 -2.235 8.997 1.00 96.31 93 THR A N 1
ATOM 717 C CA . THR A 1 93 ? -10.342 -1.753 7.783 1.00 96.31 93 THR A CA 1
ATOM 718 C C . THR A 1 93 ? -10.239 -0.236 7.725 1.00 96.31 93 THR A C 1
ATOM 720 O O . THR A 1 93 ? -10.474 0.431 8.731 1.00 96.31 93 THR A O 1
ATOM 723 N N . TYR A 1 94 ? -9.916 0.293 6.550 1.00 96.31 94 TYR A N 1
ATOM 724 C CA . TYR A 1 94 ? -9.875 1.718 6.245 1.00 96.31 94 TYR A CA 1
ATOM 725 C C . TYR A 1 94 ? -10.873 1.997 5.123 1.00 96.31 94 TYR A C 1
ATOM 727 O O . TYR A 1 94 ? -10.908 1.267 4.130 1.00 96.31 94 TYR A O 1
ATOM 735 N N . GLN A 1 95 ? -11.685 3.037 5.290 1.00 97.25 95 GLN A N 1
ATOM 736 C CA . GLN A 1 95 ? -12.594 3.506 4.249 1.00 97.25 95 GLN A CA 1
ATOM 737 C C . GLN A 1 95 ? -11.813 4.403 3.293 1.00 97.25 95 GLN A C 1
ATOM 739 O O . GLN A 1 95 ? -11.154 5.333 3.738 1.00 97.25 95 GLN A O 1
ATOM 744 N N . LEU A 1 96 ? -11.891 4.137 1.994 1.00 96.88 96 LEU A N 1
ATOM 745 C CA . LEU A 1 96 ? -11.307 5.004 0.977 1.00 96.88 96 LEU A CA 1
ATOM 746 C C . LEU A 1 96 ? -12.268 6.151 0.644 1.00 96.88 96 LEU A C 1
ATOM 748 O O . LEU A 1 96 ? -13.486 5.959 0.607 1.00 96.88 96 LEU A O 1
ATOM 752 N N . ASP A 1 97 ? -11.711 7.329 0.363 1.00 95.50 97 ASP A N 1
ATOM 753 C CA . ASP A 1 97 ? -12.457 8.559 0.046 1.00 95.50 97 ASP A CA 1
ATOM 754 C C . ASP A 1 97 ? -12.849 8.701 -1.443 1.00 95.50 97 ASP A C 1
ATOM 756 O O . ASP A 1 97 ? -13.416 9.714 -1.857 1.00 95.50 97 ASP A O 1
ATOM 760 N N . GLY A 1 98 ? -12.533 7.698 -2.269 1.00 92.44 98 GLY A N 1
ATOM 761 C CA . GLY A 1 98 ? -12.742 7.709 -3.721 1.00 92.44 98 GLY A CA 1
ATOM 762 C C . GLY A 1 98 ? -11.667 8.444 -4.531 1.00 92.44 98 GLY A C 1
ATOM 763 O O . GLY A 1 98 ? -11.657 8.339 -5.755 1.00 92.44 98 GLY A O 1
ATOM 764 N N . GLN A 1 99 ? -10.747 9.161 -3.881 1.00 92.94 99 GLN A N 1
ATOM 765 C CA . GLN A 1 99 ? -9.598 9.842 -4.495 1.00 92.94 99 GLN A CA 1
ATOM 766 C C . GLN A 1 99 ? -8.256 9.207 -4.102 1.00 92.94 99 GLN A C 1
ATOM 768 O O . GLN A 1 99 ? -7.197 9.700 -4.487 1.00 92.94 99 GLN A O 1
ATOM 773 N N . GLY A 1 100 ? -8.298 8.094 -3.365 1.00 91.19 100 GLY A N 1
ATOM 774 C CA . GLY A 1 100 ? -7.127 7.347 -2.909 1.00 91.19 100 GLY A CA 1
ATOM 775 C C . GLY A 1 100 ? -6.664 7.679 -1.501 1.00 91.19 100 GLY A C 1
ATOM 776 O O . GLY A 1 100 ? -5.703 7.076 -1.013 1.00 91.19 100 GLY A O 1
ATOM 777 N N . GLY A 1 101 ? -7.328 8.631 -0.854 1.00 94.44 101 GLY A N 1
ATOM 778 C CA . GLY A 1 101 ? -7.179 8.888 0.562 1.00 94.44 101 GLY A CA 1
ATOM 779 C C . GLY A 1 101 ? -7.887 7.832 1.407 1.00 94.44 101 GLY A C 1
ATOM 780 O O . GLY A 1 101 ? -8.613 6.971 0.902 1.00 94.44 101 GLY A O 1
ATOM 781 N N . MET A 1 102 ? -7.622 7.916 2.707 1.00 93.44 102 MET A N 1
ATOM 782 C CA . MET A 1 102 ? -8.210 7.122 3.788 1.00 93.44 102 MET A CA 1
ATOM 783 C C . MET A 1 102 ? -8.641 8.080 4.890 1.00 93.44 102 MET A C 1
ATOM 785 O O . MET A 1 102 ? -7.918 9.094 5.051 1.00 93.44 102 MET A O 1
#

Organism: Limosilactobacillus fermentum (NCBI:txid1613)

Sequence (102 aa):
MTLDTSAGRLSPTRLEIPIQKPIFMTFANNGILYTIEKLDQDHAAITSFKEEGGHFTRLSSVSAPGTTTAYLAIDEERQLLFSANYHMSTVTTYQLDGQGGM

pLDDT: mean 91.96, std 5.76, range [67.38, 97.81]

Foldseek 3Di:
DDADPVVRDDDDDDDQDPFADFQEWDADPQQKIWTWGQPDQWWIWTWIWHDDPNHTDTDEIGTDHGRQFHDWDDDVVQQWIWIAHDVVRDIDIDHHPNVGYD

InterPro domains:
  IPR015943 WD40/YVTN repeat-like-containing domain superfamily [G3DSA:2.130.10.10] (1-102)
  IPR019405 Lactonase, 7-bladed beta-propeller [PF10282] (2-100)

Mean predicted aligned error: 3.75 Å

Solvent-accessible surface area (backbone atoms only — not comparable to full-atom values): 6081 Å² total; per-residue (Å²): 98,52,76,41,79,89,78,74,41,72,50,77,78,71,92,80,73,100,68,44,71,68,74,32,73,44,69,48,97,88,48,33,37,39,31,38,32,40,76,55,94,67,39,19,25,44,34,21,28,42,64,57,98,93,40,72,45,82,67,33,72,44,86,37,81,49,61,53,53,60,43,69,48,76,40,78,90,78,34,34,39,38,37,36,20,70,89,76,74,42,76,49,80,41,61,42,72,86,79,61,33,102